Protein AF-A0A7U7L6R9-F1 (afdb_monomer_lite)

pLDDT: mean 88.5, std 14.06, range [38.44, 97.75]

Foldseek 3Di:
DPPPPQDKDKDFLVPDDFQFWFQDPNDTWGFHDQDPVFTWTDDPPDIDTDDDGITITTADPVRHTHGD

Secondary structure (DSSP, 8-state):
-------EEEEEGGGPPTT-EEEETTEEEEEEEEETTEEEEE-SS-EEEE--SEEEEEB-TTSPBTT-

Organism: Salmonella enterica (NCBI:txid28901)

Structure (mmCIF, N/CA/C/O backbone):
data_AF-A0A7U7L6R9-F1
#
_entry.id   AF-A0A7U7L6R9-F1
#
loop_
_atom_site.group_PDB
_atom_site.id
_atom_site.type_symbol
_atom_site.label_atom_id
_atom_site.label_alt_id
_atom_site.label_comp_id
_atom_site.label_asym_id
_atom_site.label_entity_id
_atom_site.label_seq_id
_atom_site.pdbx_PDB_ins_code
_atom_site.Cartn_x
_atom_site.Cartn_y
_atom_site.Cartn_z
_atom_site.occupancy
_atom_site.B_iso_or_equiv
_atom_site.auth_seq_id
_atom_site.auth_comp_id
_atom_site.auth_asym_id
_atom_site.auth_atom_id
_atom_site.pdbx_PDB_model_num
ATOM 1 N N . MET A 1 1 ? 11.010 -11.636 -25.398 1.00 38.44 1 MET A N 1
ATOM 2 C CA . MET A 1 1 ? 10.033 -11.496 -24.297 1.00 38.44 1 MET A CA 1
ATOM 3 C C . MET A 1 1 ? 10.670 -10.587 -23.262 1.00 38.44 1 MET A C 1
ATOM 5 O O . MET A 1 1 ? 11.531 -11.040 -22.522 1.00 38.44 1 MET A O 1
ATOM 9 N N . SER A 1 2 ? 10.378 -9.288 -23.304 1.00 39.94 2 SER A N 1
ATOM 10 C CA . SER A 1 2 ? 10.990 -8.327 -22.382 1.00 39.94 2 SER A CA 1
ATOM 11 C C . SER A 1 2 ? 10.357 -8.514 -21.008 1.00 39.94 2 SER A C 1
ATOM 13 O O . SER A 1 2 ? 9.227 -8.081 -20.795 1.00 39.94 2 SER A O 1
ATOM 15 N N . SER A 1 3 ? 11.057 -9.217 -20.116 1.00 44.69 3 SER A N 1
ATOM 16 C CA . SER A 1 3 ? 10.706 -9.297 -18.699 1.00 44.69 3 SER A CA 1
ATOM 17 C C . SER A 1 3 ? 10.764 -7.876 -18.137 1.00 44.69 3 SER A C 1
ATOM 19 O O . SER A 1 3 ? 11.841 -7.378 -17.815 1.00 44.69 3 SER A O 1
ATOM 21 N N . HIS A 1 4 ? 9.626 -7.178 -18.104 1.00 52.28 4 HIS A N 1
ATOM 22 C CA . HIS A 1 4 ? 9.471 -6.005 -17.254 1.00 52.28 4 HIS A CA 1
ATOM 23 C C . HIS A 1 4 ? 9.508 -6.547 -15.826 1.00 52.28 4 HIS A C 1
ATOM 25 O O . HIS A 1 4 ? 8.491 -6.964 -15.282 1.00 52.28 4 HIS A O 1
ATOM 31 N N . HIS A 1 5 ? 10.711 -6.654 -15.260 1.00 56.88 5 HIS A N 1
ATOM 32 C CA . HIS A 1 5 ? 10.864 -6.855 -13.830 1.00 56.88 5 HIS A CA 1
ATOM 33 C C . HIS A 1 5 ? 10.310 -5.599 -13.171 1.00 56.88 5 HIS A C 1
ATOM 35 O O . HIS A 1 5 ? 11.015 -4.599 -13.050 1.00 56.88 5 HIS A O 1
ATOM 41 N N . ASP A 1 6 ? 9.031 -5.638 -12.805 1.00 65.19 6 ASP A N 1
ATOM 42 C CA . ASP A 1 6 ? 8.445 -4.641 -11.927 1.00 65.19 6 ASP A CA 1
ATOM 43 C C . ASP A 1 6 ? 9.300 -4.596 -10.662 1.00 65.19 6 ASP A C 1
ATOM 45 O O . ASP A 1 6 ? 9.340 -5.549 -9.876 1.00 65.19 6 ASP A O 1
ATOM 49 N N . VAL A 1 7 ? 10.050 -3.510 -10.496 1.00 85.38 7 VAL A N 1
ATOM 50 C CA . VAL A 1 7 ? 10.916 -3.352 -9.336 1.00 85.38 7 VAL A CA 1
ATOM 51 C C . VAL A 1 7 ? 10.021 -2.976 -8.167 1.00 85.38 7 VAL A C 1
ATOM 53 O O . VAL A 1 7 ? 9.490 -1.869 -8.101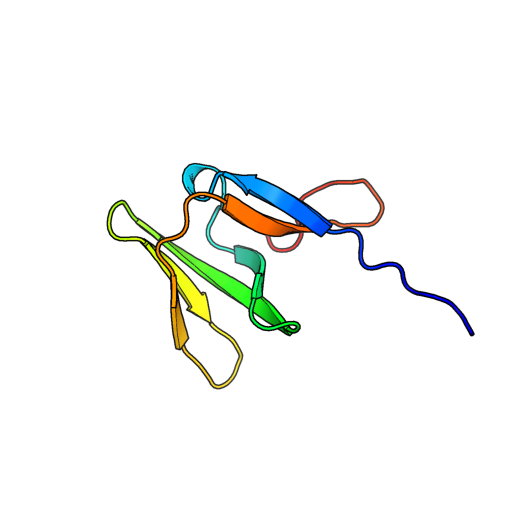 1.00 85.38 7 VAL A O 1
ATOM 56 N N . THR A 1 8 ? 9.835 -3.912 -7.242 1.00 91.56 8 THR A N 1
ATOM 57 C CA . THR A 1 8 ? 9.100 -3.677 -6.000 1.00 91.56 8 THR A CA 1
ATOM 58 C C . THR A 1 8 ? 10.039 -3.627 -4.808 1.00 91.56 8 THR A C 1
ATOM 60 O O . THR A 1 8 ? 11.054 -4.323 -4.772 1.00 91.56 8 THR A O 1
ATOM 63 N N . LYS A 1 9 ? 9.674 -2.845 -3.794 1.00 93.31 9 LYS A N 1
ATOM 64 C CA . LYS A 1 9 ? 10.391 -2.780 -2.518 1.00 93.31 9 LYS A CA 1
ATOM 65 C C . LYS A 1 9 ? 9.422 -2.998 -1.367 1.00 93.31 9 LYS A C 1
ATOM 67 O O . LYS A 1 9 ? 8.362 -2.383 -1.332 1.00 93.31 9 LYS A O 1
ATOM 72 N N . SER A 1 10 ? 9.804 -3.847 -0.416 1.00 95.69 10 SER A N 1
ATOM 73 C CA . SER A 1 10 ? 9.092 -3.967 0.856 1.00 95.69 10 SER A CA 1
ATOM 74 C C . SER A 1 10 ? 9.469 -2.795 1.759 1.00 95.69 10 SER A C 1
ATOM 76 O O . SER A 1 10 ? 10.655 -2.555 2.006 1.00 95.69 10 SER A O 1
ATOM 78 N N . VAL A 1 11 ? 8.471 -2.045 2.215 1.00 95.38 11 VAL A N 1
ATOM 79 C CA . VAL A 1 11 ? 8.641 -0.890 3.106 1.00 95.38 11 VAL A CA 1
ATOM 80 C C . VAL A 1 11 ? 7.696 -0.998 4.301 1.00 95.38 11 VAL A C 1
ATOM 82 O O . VAL A 1 11 ? 6.613 -1.583 4.175 1.00 95.38 11 VAL A O 1
ATOM 85 N N . PRO A 1 12 ? 8.059 -0.436 5.466 1.00 96.50 12 PRO A N 1
ATOM 86 C CA . PRO A 1 12 ? 7.133 -0.311 6.581 1.00 96.50 12 PRO A CA 1
ATOM 87 C C . PRO A 1 12 ? 5.873 0.444 6.154 1.00 96.50 12 PRO A C 1
ATOM 89 O O . PRO A 1 12 ? 5.960 1.515 5.551 1.00 96.50 12 PRO A O 1
ATOM 92 N N . ARG A 1 13 ? 4.687 -0.051 6.528 1.00 95.31 13 ARG A N 1
ATOM 93 C CA . ARG A 1 13 ? 3.400 0.589 6.198 1.00 95.31 13 ARG A CA 1
ATOM 94 C C . ARG A 1 13 ? 3.388 2.069 6.568 1.00 95.31 13 ARG A C 1
ATOM 96 O O . ARG A 1 13 ? 2.838 2.875 5.830 1.00 95.31 13 ARG A O 1
ATOM 103 N N . ARG A 1 14 ? 3.993 2.431 7.701 1.00 94.00 14 ARG A N 1
ATOM 104 C CA . ARG A 1 14 ? 4.070 3.812 8.213 1.00 94.00 14 ARG A CA 1
ATOM 105 C C . ARG A 1 14 ? 4.780 4.797 7.273 1.00 94.00 14 ARG A C 1
ATOM 107 O O . ARG A 1 14 ? 4.568 5.992 7.408 1.00 94.00 14 ARG A O 1
ATOM 114 N N . GLU A 1 15 ? 5.608 4.309 6.351 1.00 93.62 15 GLU A N 1
ATOM 115 C CA . GLU A 1 15 ? 6.353 5.133 5.387 1.00 93.62 15 GLU A CA 1
ATOM 116 C C . GLU A 1 15 ? 5.579 5.344 4.079 1.00 93.62 15 GLU A C 1
ATOM 118 O O . GLU A 1 15 ? 5.992 6.129 3.229 1.00 93.62 15 GLU A O 1
ATOM 123 N N . VAL A 1 16 ? 4.439 4.666 3.906 1.00 94.94 16 VAL A N 1
ATOM 124 C CA . VAL A 1 16 ? 3.620 4.797 2.702 1.00 94.94 16 VAL A CA 1
ATOM 125 C C . VAL A 1 16 ? 2.781 6.063 2.758 1.00 94.94 16 VAL A C 1
ATOM 127 O O . VAL A 1 16 ? 1.934 6.233 3.638 1.00 94.94 16 VAL A O 1
ATOM 130 N N . LEU A 1 17 ? 2.983 6.929 1.771 1.00 95.00 17 LEU A N 1
ATOM 131 C CA . LEU A 1 17 ? 2.204 8.147 1.593 1.00 95.00 17 LEU A CA 1
ATOM 132 C C . LEU A 1 17 ? 0.978 7.882 0.706 1.00 95.00 17 LEU A C 1
ATOM 134 O O . LEU A 1 17 ? 1.062 7.057 -0.213 1.00 95.00 17 LEU A O 1
ATOM 138 N N . PRO A 1 18 ? -0.153 8.578 0.929 1.00 96.12 18 PRO A N 1
ATOM 139 C CA . PRO A 1 18 ? -1.245 8.608 -0.039 1.00 96.12 18 PRO A CA 1
ATOM 140 C C . PRO A 1 18 ? -0.727 8.967 -1.440 1.00 96.12 18 PRO A C 1
ATOM 142 O O . PRO A 1 18 ? 0.141 9.821 -1.578 1.00 96.12 18 PRO A O 1
ATOM 145 N N . GLY A 1 19 ? -1.240 8.287 -2.462 1.00 94.69 19 GLY A N 1
ATOM 146 C CA . GLY A 1 19 ? -0.759 8.334 -3.843 1.00 94.69 19 GLY A CA 1
ATOM 147 C C . GLY A 1 19 ? 0.130 7.144 -4.222 1.00 94.69 19 GLY A C 1
ATOM 148 O O . GLY A 1 19 ? 0.040 6.658 -5.349 1.00 94.69 19 GLY A O 1
ATOM 149 N N . THR A 1 20 ? 0.900 6.600 -3.272 1.00 95.75 20 THR A N 1
ATOM 150 C CA . THR A 1 20 ? 1.843 5.494 -3.517 1.00 95.75 20 THR A CA 1
ATOM 151 C C . THR A 1 20 ? 1.174 4.288 -4.181 1.00 95.75 20 THR A C 1
ATOM 153 O O . THR A 1 20 ? 0.111 3.839 -3.740 1.00 95.75 20 THR A O 1
ATOM 156 N N . ILE A 1 21 ? 1.823 3.712 -5.195 1.00 96.19 21 ILE A N 1
ATOM 157 C CA . ILE A 1 21 ? 1.373 2.475 -5.839 1.00 96.19 21 ILE A CA 1
ATOM 158 C C . ILE A 1 21 ? 1.908 1.259 -5.074 1.00 96.19 21 ILE A C 1
ATOM 160 O O . ILE A 1 21 ? 3.114 1.024 -4.987 1.00 96.19 21 ILE A O 1
ATOM 164 N N . VAL A 1 22 ? 0.986 0.474 -4.529 1.00 95.69 22 VAL A N 1
A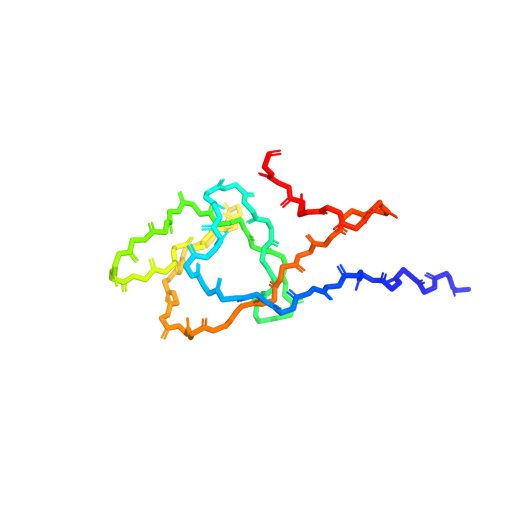TOM 165 C CA . VAL A 1 22 ? 1.216 -0.695 -3.676 1.00 95.69 22 VAL A CA 1
ATOM 166 C C . VAL A 1 22 ? 0.867 -1.964 -4.449 1.00 95.69 22 VAL A C 1
ATOM 168 O O . VAL A 1 22 ? -0.165 -2.027 -5.118 1.00 95.69 22 VAL A O 1
ATOM 171 N N . LYS A 1 23 ? 1.691 -3.003 -4.332 1.00 95.31 23 LYS A N 1
ATOM 172 C CA . LYS A 1 23 ? 1.373 -4.341 -4.829 1.00 95.31 23 LYS A CA 1
ATOM 173 C C . LYS A 1 23 ? 0.551 -5.086 -3.784 1.00 95.31 23 LYS A C 1
ATOM 175 O O . LYS A 1 23 ? 1.031 -5.416 -2.702 1.00 95.31 23 LYS A O 1
ATOM 180 N N . HIS A 1 24 ? -0.706 -5.362 -4.107 1.00 94.62 24 HIS A N 1
ATOM 181 C CA . HIS A 1 24 ? -1.624 -6.085 -3.234 1.00 94.62 24 HIS A CA 1
ATOM 182 C C . HIS A 1 24 ? -2.426 -7.110 -4.040 1.00 94.62 24 HIS A C 1
ATOM 184 O O . HIS A 1 24 ? -2.958 -6.804 -5.105 1.00 94.62 24 HIS A O 1
ATOM 190 N N . LYS A 1 25 ? -2.480 -8.357 -3.546 1.00 91.12 25 LYS A N 1
ATOM 191 C CA . LYS A 1 25 ? -3.091 -9.509 -4.243 1.00 91.12 25 LYS A CA 1
ATOM 192 C C . LYS A 1 25 ? -2.570 -9.717 -5.677 1.00 91.12 25 LYS A C 1
ATOM 194 O O . LYS A 1 25 ? -3.315 -10.132 -6.552 1.00 91.12 25 LYS A O 1
ATOM 199 N N . GLY A 1 26 ? -1.299 -9.399 -5.926 1.00 89.38 26 GLY A N 1
ATOM 200 C CA . GLY A 1 26 ? -0.689 -9.515 -7.257 1.00 89.38 26 GLY A CA 1
ATOM 201 C C . GLY A 1 26 ? -1.031 -8.385 -8.236 1.00 89.38 26 GLY A C 1
ATOM 202 O O . GLY A 1 26 ? -0.570 -8.431 -9.370 1.00 89.38 26 GLY A O 1
ATOM 203 N N . HIS A 1 27 ? -1.780 -7.364 -7.808 1.00 91.00 27 HIS A N 1
ATOM 204 C CA . HIS A 1 27 ? -2.163 -6.217 -8.634 1.00 91.00 27 HIS A CA 1
ATOM 205 C C . HIS A 1 27 ? -1.658 -4.895 -8.045 1.00 91.00 27 HIS A C 1
ATOM 207 O O . HIS A 1 27 ? -1.300 -4.824 -6.868 1.00 91.00 27 HIS A O 1
ATOM 213 N N . ALA A 1 28 ? -1.658 -3.842 -8.863 1.00 93.69 28 ALA A N 1
ATOM 214 C CA . ALA A 1 28 ? -1.341 -2.483 -8.443 1.00 93.69 28 ALA A CA 1
ATOM 215 C C . ALA A 1 28 ? -2.569 -1.793 -7.832 1.00 93.69 28 ALA A C 1
ATOM 217 O O . ALA A 1 28 ? -3.643 -1.756 -8.431 1.00 93.69 28 ALA A O 1
ATOM 218 N N . TRP A 1 29 ? -2.386 -1.224 -6.646 1.00 96.94 29 TRP A N 1
ATOM 219 C CA . TRP A 1 29 ? -3.392 -0.475 -5.902 1.00 96.94 29 TRP A CA 1
ATOM 220 C C . TRP A 1 29 ? -2.838 0.890 -5.526 1.00 96.94 29 TRP A C 1
ATOM 222 O O . TRP A 1 29 ? -1.671 1.004 -5.157 1.00 96.94 29 TRP A O 1
ATOM 232 N N . ARG A 1 30 ? -3.672 1.927 -5.554 1.00 97.00 30 ARG A N 1
ATOM 233 C CA . ARG A 1 30 ? -3.283 3.247 -5.059 1.00 97.00 30 ARG A CA 1
ATOM 234 C C . ARG A 1 30 ? -3.544 3.330 -3.562 1.00 97.00 30 ARG A C 1
ATOM 236 O O . ARG A 1 30 ? -4.656 3.052 -3.117 1.00 97.00 30 ARG A O 1
ATOM 243 N N . ALA A 1 31 ? -2.556 3.758 -2.786 1.00 97.31 31 ALA A N 1
ATOM 244 C CA . ALA A 1 31 ? -2.771 4.153 -1.401 1.00 97.31 31 ALA A CA 1
ATOM 245 C C . ALA A 1 31 ? -3.638 5.419 -1.362 1.00 97.31 31 ALA A C 1
ATOM 247 O O . ALA A 1 31 ? -3.206 6.476 -1.805 1.00 97.31 31 ALA A O 1
ATOM 248 N N . SER A 1 32 ? -4.862 5.335 -0.848 1.00 97.00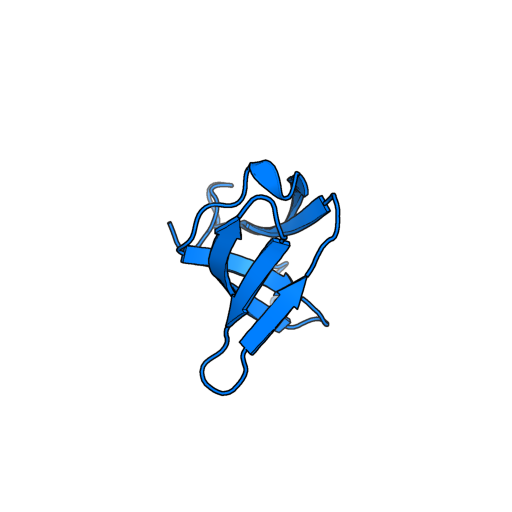 32 SER A N 1
ATOM 249 C CA . SER A 1 32 ? -5.767 6.489 -0.754 1.00 97.00 32 SER A CA 1
ATOM 250 C C . SER A 1 32 ? -5.643 7.226 0.577 1.00 97.00 32 SER A C 1
ATOM 252 O O . SER A 1 32 ? -5.776 8.446 0.620 1.00 97.00 32 SER A O 1
ATOM 254 N N . ALA A 1 33 ? -5.341 6.508 1.661 1.00 96.50 33 ALA A N 1
ATOM 255 C CA . ALA A 1 33 ? -5.073 7.082 2.976 1.00 96.50 33 ALA A CA 1
ATOM 256 C C . ALA A 1 33 ? -4.231 6.125 3.825 1.00 96.50 33 ALA A C 1
ATOM 258 O O . ALA A 1 33 ? -4.411 4.911 3.756 1.00 96.50 33 ALA A O 1
ATOM 259 N N . ASN A 1 34 ? -3.366 6.658 4.684 1.00 96.38 34 ASN A N 1
ATOM 260 C CA . ASN A 1 34 ? -2.633 5.876 5.677 1.00 96.38 34 ASN A CA 1
ATOM 261 C C . ASN A 1 34 ? -2.885 6.467 7.063 1.00 96.38 34 ASN A C 1
ATOM 263 O O . ASN A 1 34 ? -2.517 7.609 7.328 1.00 96.38 34 ASN A O 1
ATOM 267 N N . THR A 1 35 ? -3.554 5.713 7.932 1.00 94.50 35 THR A N 1
ATOM 268 C CA . THR A 1 35 ? -3.889 6.151 9.293 1.00 94.50 35 THR A CA 1
ATOM 269 C C . THR A 1 35 ? -3.374 5.150 10.318 1.00 94.50 35 THR A C 1
ATOM 271 O O . THR A 1 35 ? -2.966 4.037 9.980 1.00 94.50 35 THR A O 1
ATOM 274 N N . ASN A 1 36 ? -3.443 5.494 11.605 1.00 91.25 36 ASN A N 1
ATOM 275 C CA . ASN A 1 36 ? -3.106 4.549 12.675 1.00 91.25 36 ASN A CA 1
ATOM 276 C C . ASN A 1 36 ? -3.937 3.258 12.593 1.00 91.25 36 ASN A C 1
ATOM 278 O O . ASN A 1 36 ? -3.449 2.188 12.938 1.00 91.25 36 ASN A O 1
ATOM 282 N N . SER A 1 37 ? -5.160 3.343 12.066 1.00 91.06 37 SER A N 1
ATOM 283 C CA . SER A 1 37 ? -6.064 2.207 11.902 1.00 91.06 37 SER A CA 1
ATOM 284 C C . SER A 1 37 ? -5.696 1.303 10.718 1.00 91.06 37 SER A C 1
ATOM 286 O O . SER A 1 37 ? -6.125 0.152 10.689 1.00 91.06 37 SER A O 1
ATOM 288 N N . GLY A 1 38 ? -4.949 1.776 9.721 1.00 95.62 38 GLY A N 1
ATOM 289 C CA . GLY A 1 38 ? -4.539 0.953 8.581 1.00 95.62 38 GLY A CA 1
ATOM 290 C C . GLY A 1 38 ? -4.231 1.757 7.322 1.00 95.62 38 GLY A C 1
ATOM 291 O O . GLY A 1 38 ? -4.377 2.980 7.291 1.00 95.62 38 GLY A O 1
ATOM 292 N N . LEU A 1 39 ? -3.818 1.039 6.280 1.00 97.62 39 LEU A N 1
ATOM 293 C CA . LEU A 1 39 ? -3.590 1.581 4.944 1.00 97.62 39 LEU A CA 1
ATOM 294 C C . LEU A 1 39 ? -4.803 1.268 4.065 1.00 97.62 39 LEU A C 1
ATOM 296 O O . LEU A 1 39 ? -5.170 0.105 3.880 1.00 97.62 39 LEU A O 1
ATOM 300 N N . TYR A 1 40 ? -5.428 2.315 3.549 1.00 97.75 40 TYR A 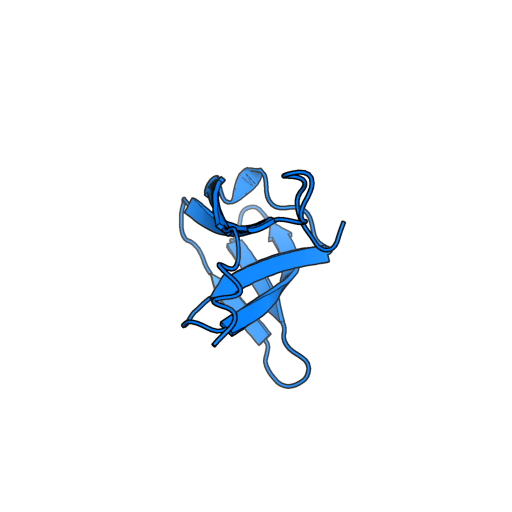N 1
ATOM 301 C CA . TYR A 1 40 ? -6.543 2.231 2.620 1.00 97.75 40 TYR A CA 1
ATOM 302 C C . TYR A 1 40 ? -6.000 2.203 1.201 1.00 97.75 40 TYR A C 1
ATOM 304 O O . TYR A 1 40 ? -5.178 3.036 0.817 1.00 97.75 40 TYR A O 1
ATOM 312 N N . LEU A 1 41 ? -6.464 1.222 0.442 1.00 97.75 41 LEU A N 1
ATOM 313 C CA . LEU A 1 41 ? -6.076 0.983 -0.931 1.00 97.75 41 LEU A CA 1
ATOM 314 C C . LEU A 1 41 ? -7.309 1.087 -1.820 1.00 97.75 41 LEU A C 1
ATOM 316 O O . LEU A 1 41 ? -8.393 0.634 -1.444 1.00 97.75 41 LEU A O 1
ATOM 320 N N . GLU A 1 42 ? -7.137 1.642 -3.009 1.00 97.38 42 GLU A N 1
ATOM 321 C CA . GLU A 1 42 ? -8.185 1.693 -4.019 1.00 97.38 42 GLU A CA 1
ATOM 322 C C . GLU A 1 42 ? -7.658 1.349 -5.412 1.00 97.38 42 GLU A C 1
ATOM 324 O O . GLU A 1 42 ? -6.512 1.639 -5.767 1.00 97.38 42 GLU A O 1
ATOM 329 N N . THR A 1 43 ? -8.523 0.721 -6.197 1.00 94.88 43 THR A N 1
ATOM 330 C CA . THR A 1 43 ? -8.413 0.639 -7.653 1.00 94.88 43 THR A CA 1
ATOM 331 C C . THR A 1 43 ? -9.519 1.497 -8.271 1.00 94.88 43 THR A C 1
ATOM 333 O O . THR A 1 43 ? -10.248 2.198 -7.569 1.00 94.88 43 THR A O 1
ATOM 336 N N . ALA A 1 44 ? -9.683 1.434 -9.592 1.00 92.06 44 ALA A N 1
ATOM 337 C CA . ALA A 1 44 ? -10.800 2.094 -10.266 1.00 92.06 44 ALA A CA 1
ATOM 338 C C . ALA A 1 44 ? -12.182 1.569 -9.821 1.00 92.06 44 ALA A C 1
ATOM 340 O O . ALA A 1 44 ? -13.175 2.274 -9.978 1.00 92.06 44 ALA A O 1
ATOM 341 N N . VAL A 1 45 ? -12.254 0.342 -9.289 1.00 94.56 45 VAL A N 1
ATOM 342 C CA . VAL A 1 45 ? -13.518 -0.367 -9.018 1.00 94.56 45 VAL A CA 1
ATOM 343 C C . VAL A 1 45 ? -13.647 -0.889 -7.587 1.00 94.56 45 VAL A C 1
ATOM 345 O O . VAL A 1 45 ? -14.752 -1.189 -7.146 1.00 94.56 45 VAL A O 1
ATOM 348 N N . GLU A 1 46 ? -12.548 -0.977 -6.838 1.00 95.25 46 GLU A N 1
ATOM 349 C CA . GLU A 1 46 ? -12.525 -1.578 -5.504 1.00 95.25 46 GLU A CA 1
ATOM 350 C C . GLU A 1 46 ? -11.852 -0.671 -4.477 1.00 95.25 46 GLU A C 1
ATOM 352 O O . GLU A 1 46 ? -10.951 0.109 -4.788 1.00 95.25 46 GLU A O 1
ATOM 357 N N . LYS A 1 47 ? -12.258 -0.830 -3.215 1.00 96.56 47 LYS A N 1
ATOM 358 C CA . LYS A 1 47 ? -11.598 -0.240 -2.048 1.00 96.56 47 LYS A CA 1
ATOM 359 C C . LYS A 1 47 ? -11.383 -1.311 -0.992 1.00 96.56 47 LYS A C 1
ATOM 361 O O . LYS A 1 47 ? -12.261 -2.135 -0.751 1.00 96.56 47 LYS A O 1
ATOM 366 N N . THR A 1 48 ? -10.226 -1.289 -0.345 1.00 97.19 48 THR A N 1
ATOM 367 C CA . THR A 1 48 ? -9.902 -2.207 0.749 1.00 97.19 48 THR A CA 1
ATOM 368 C C . THR A 1 48 ? -9.0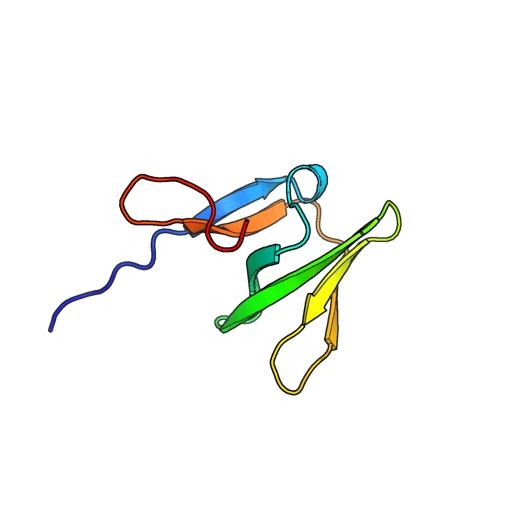54 -1.518 1.813 1.00 97.19 48 THR A C 1
ATOM 370 O O . THR A 1 48 ? -8.451 -0.471 1.576 1.00 97.19 48 THR A O 1
ATOM 373 N N . ARG A 1 49 ? -9.005 -2.111 3.005 1.00 96.94 49 ARG A N 1
ATOM 374 C CA . ARG A 1 49 ? -8.138 -1.693 4.108 1.00 96.94 49 ARG A CA 1
ATOM 375 C C . ARG A 1 49 ? -7.235 -2.857 4.478 1.00 96.94 49 ARG A C 1
ATOM 377 O O . ARG A 1 49 ? -7.722 -3.953 4.744 1.00 96.94 49 ARG A O 1
ATOM 384 N N . ILE A 1 50 ? -5.938 -2.589 4.571 1.00 96.44 50 ILE A N 1
ATOM 385 C CA . ILE A 1 50 ? -4.951 -3.545 5.070 1.00 96.44 50 ILE A CA 1
ATOM 386 C C . ILE A 1 50 ? -4.299 -3.028 6.349 1.00 96.44 50 ILE A C 1
ATOM 388 O O . ILE A 1 50 ? -4.112 -1.825 6.540 1.00 96.44 50 ILE A O 1
ATOM 392 N N . ASN A 1 51 ? -3.966 -3.954 7.243 1.00 95.75 51 ASN A N 1
ATOM 393 C CA . ASN A 1 51 ? -3.305 -3.661 8.510 1.00 95.75 51 ASN A CA 1
ATOM 394 C C . ASN A 1 51 ? -2.123 -4.613 8.711 1.00 95.75 51 ASN A C 1
ATOM 396 O O . ASN A 1 51 ? -2.107 -5.428 9.625 1.00 95.75 51 ASN A O 1
ATOM 400 N N . VAL A 1 52 ? -1.190 -4.554 7.767 1.00 94.81 52 VAL A N 1
ATOM 401 C CA . VAL A 1 52 ? 0.067 -5.306 7.788 1.00 94.81 52 VAL A CA 1
ATOM 402 C C . VAL A 1 52 ? 1.213 -4.358 8.127 1.00 94.81 52 VAL A C 1
ATOM 404 O O . VAL A 1 52 ? 1.130 -3.163 7.836 1.00 94.81 52 VAL A O 1
ATOM 407 N N . ASP A 1 53 ? 2.280 -4.877 8.728 1.00 95.12 53 ASP A N 1
ATOM 408 C CA . ASP A 1 53 ? 3.427 -4.054 9.138 1.00 95.12 53 ASP A CA 1
ATOM 409 C C . ASP A 1 53 ? 4.276 -3.593 7.951 1.00 95.12 53 ASP A C 1
ATOM 411 O O . ASP A 1 53 ? 4.803 -2.480 7.956 1.00 95.12 53 ASP A O 1
ATOM 415 N N . TYR A 1 54 ? 4.364 -4.431 6.918 1.00 96.12 54 TYR A N 1
ATOM 416 C CA . TYR A 1 54 ? 5.130 -4.184 5.702 1.00 96.12 54 TYR A CA 1
ATOM 417 C C . TYR A 1 54 ? 4.254 -4.344 4.468 1.00 96.12 54 TYR A C 1
ATOM 419 O O . TYR A 1 54 ? 3.368 -5.200 4.421 1.00 96.12 54 TYR A O 1
ATOM 427 N N . VAL A 1 55 ? 4.525 -3.521 3.463 1.00 96.00 55 VAL A N 1
ATOM 428 C CA . VAL A 1 55 ? 3.828 -3.536 2.178 1.00 96.00 55 VAL A CA 1
ATOM 429 C C . VAL A 1 55 ? 4.835 -3.451 1.041 1.00 96.00 55 VAL A C 1
ATOM 431 O O . VAL A 1 55 ? 5.865 -2.789 1.157 1.00 96.00 55 VAL A O 1
ATOM 434 N N . GLU A 1 56 ? 4.535 -4.118 -0.068 1.00 95.94 56 GLU A N 1
ATOM 435 C CA . GLU A 1 56 ? 5.315 -3.989 -1.295 1.00 95.94 56 GLU A CA 1
ATOM 436 C C . GLU A 1 56 ? 4.843 -2.761 -2.075 1.00 95.94 56 GLU A C 1
ATOM 438 O O . GLU A 1 56 ? 3.662 -2.646 -2.398 1.00 95.94 56 GLU A O 1
ATOM 443 N N . ILE A 1 57 ? 5.758 -1.852 -2.399 1.00 95.12 57 ILE A N 1
ATOM 444 C CA . ILE A 1 57 ? 5.500 -0.686 -3.253 1.00 95.12 57 ILE A CA 1
ATOM 445 C C . ILE A 1 57 ? 6.203 -0.844 -4.594 1.00 95.12 57 ILE A C 1
ATOM 447 O O . ILE A 1 57 ? 7.269 -1.459 -4.666 1.00 95.12 57 ILE A O 1
ATOM 451 N N . TYR A 1 58 ? 5.628 -0.271 -5.647 1.00 93.38 58 TYR A N 1
ATOM 452 C CA . TYR A 1 58 ? 6.276 -0.201 -6.950 1.00 93.38 58 TYR A CA 1
ATOM 453 C C . TYR A 1 58 ? 7.254 0.973 -7.006 1.00 93.38 58 TYR A C 1
ATOM 455 O O . TYR A 1 58 ? 6.961 2.078 -6.533 1.00 93.38 58 TYR A O 1
ATOM 463 N N . LEU A 1 59 ? 8.412 0.725 -7.610 1.00 89.19 59 LEU A N 1
ATOM 464 C CA . LEU A 1 59 ? 9.450 1.717 -7.840 1.00 89.19 59 LEU A CA 1
ATOM 465 C C . LEU A 1 59 ? 9.507 2.114 -9.314 1.00 89.19 59 LEU A C 1
ATOM 467 O O . LEU A 1 59 ? 9.203 1.329 -10.211 1.00 89.19 59 LEU A O 1
ATOM 471 N N . ASN A 1 60 ? 9.923 3.350 -9.558 1.00 83.06 60 ASN A N 1
ATOM 472 C CA . ASN A 1 60 ? 10.239 3.834 -10.890 1.00 83.06 60 ASN A CA 1
ATOM 473 C C . ASN A 1 60 ? 11.635 3.327 -11.319 1.00 83.06 60 ASN A C 1
ATOM 475 O O . ASN A 1 60 ? 12.388 2.810 -10.488 1.00 83.06 60 ASN A O 1
ATOM 479 N N . PRO A 1 61 ? 12.038 3.515 -12.590 1.00 78.00 61 PRO A N 1
ATOM 480 C CA . PRO A 1 61 ? 13.354 3.082 -13.074 1.00 78.00 61 PRO A CA 1
ATOM 481 C C . PRO A 1 61 ? 14.557 3.695 -12.335 1.00 78.00 61 PRO A C 1
ATOM 483 O O . PRO A 1 61 ? 15.668 3.190 -12.450 1.00 78.00 61 PRO A O 1
ATOM 486 N N . PHE A 1 62 ? 14.345 4.773 -11.576 1.00 80.62 62 PHE A N 1
ATOM 487 C CA . PHE A 1 62 ? 15.360 5.465 -10.779 1.00 80.62 62 PHE A CA 1
ATOM 488 C C . PHE A 1 62 ? 15.386 5.005 -9.309 1.00 80.62 62 PHE A C 1
ATOM 490 O O . PHE A 1 62 ? 16.171 5.528 -8.523 1.00 80.62 62 PHE A O 1
ATOM 497 N N . GLY A 1 63 ? 14.537 4.044 -8.922 1.00 76.19 63 GLY A N 1
ATOM 498 C CA . GLY A 1 63 ? 14.446 3.519 -7.557 1.00 76.19 63 GLY A CA 1
ATOM 499 C C . GLY A 1 63 ? 13.560 4.331 -6.604 1.00 76.19 63 GLY A C 1
ATOM 500 O O . GLY A 1 63 ? 13.532 4.032 -5.410 1.00 76.19 63 GLY A O 1
ATOM 501 N N . ASN A 1 64 ? 12.819 5.324 -7.106 1.00 82.38 64 ASN A N 1
ATOM 502 C CA . ASN A 1 64 ? 11.896 6.131 -6.303 1.00 82.38 64 ASN A CA 1
ATOM 503 C C 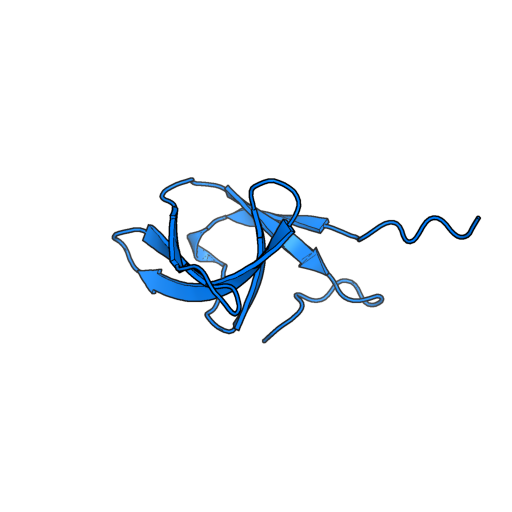. ASN A 1 64 ? 10.496 5.512 -6.271 1.00 82.38 64 ASN A C 1
ATOM 505 O O . ASN A 1 64 ? 10.076 4.863 -7.226 1.00 82.38 64 ASN A O 1
ATOM 509 N N . THR A 1 65 ? 9.749 5.766 -5.199 1.00 81.75 65 THR A N 1
ATOM 510 C CA . THR A 1 65 ? 8.349 5.345 -5.058 1.00 81.75 65 THR A CA 1
ATOM 511 C C . THR A 1 65 ? 7.480 5.898 -6.189 1.00 81.75 65 THR A C 1
ATOM 513 O O . THR A 1 65 ? 7.525 7.092 -6.482 1.00 81.75 65 THR A O 1
ATOM 516 N N . LEU A 1 66 ? 6.668 5.046 -6.819 1.00 79.69 66 LEU A N 1
ATOM 517 C CA . LEU A 1 66 ? 5.683 5.480 -7.813 1.00 79.69 66 LEU A CA 1
ATOM 518 C C . LEU A 1 66 ? 4.413 6.027 -7.148 1.00 79.69 66 LEU A C 1
ATOM 520 O O . LEU A 1 66 ? 3.908 5.430 -6.198 1.00 79.69 66 LEU A O 1
ATOM 524 N N . GLY A 1 67 ? 3.858 7.108 -7.710 1.00 68.81 67 GLY A N 1
ATOM 525 C CA . GLY A 1 67 ? 2.532 7.637 -7.359 1.00 68.81 67 GLY A CA 1
ATOM 526 C C . GLY A 1 67 ? 2.497 8.758 -6.313 1.00 68.81 67 GLY A C 1
ATOM 527 O O . GLY A 1 67 ? 1.408 9.126 -5.884 1.00 68.81 67 GLY A O 1
ATOM 528 N N . ILE A 1 68 ? 3.648 9.306 -5.921 1.00 66.25 68 ILE A N 1
ATOM 529 C CA . ILE A 1 68 ? 3.759 10.502 -5.065 1.00 66.25 68 ILE A CA 1
ATOM 530 C C . ILE A 1 68 ? 4.022 11.770 -5.875 1.00 66.25 68 ILE A C 1
ATOM 532 O O . ILE A 1 68 ? 4.691 11.660 -6.929 1.00 66.25 68 ILE A O 1
#

Radius of gyration: 11.77 Å; chains: 1; bounding box: 29×22×37 Å

Sequence (68 aa):
MSSHHDVTKSVPRREVLPGTIVKHKGHAWRASANTNSGLYLETAVEKTRINVDYVEIYLNPFGNTLGI

InterPro domains:
  IPR060243 KilR, SH3-type barrel domain [PF27398] (8-58)